Protein AF-A0A2P8CE72-F1 (afdb_monomer_lite)

Sequence (63 aa):
MDRVKLSKEKFEELFGKHTGPLAETDPDLQEMLNRFIFGEVFYHGKLTDKVRELITIVVLTTN

Foldseek 3Di:
DDLLVQLVVQCCVVPNPDADPCCVPPVPVSSVVSSPVRSPVVPPDDDDPVVVVVVVVVVVVVD

pLDDT: mean 93.91, std 4.53, range [64.69, 97.88]

Radius of gyration: 12.1 Å; chains: 1; bounding box: 31×34×22 Å

Structure (mmCIF, N/CA/C/O backbone):
data_AF-A0A2P8CE72-F1
#
_entry.id   AF-A0A2P8CE72-F1
#
loop_
_atom_site.group_PDB
_atom_site.id
_atom_site.type_symbol
_atom_site.label_atom_id
_atom_site.label_alt_id
_atom_site.label_comp_id
_atom_site.label_asym_id
_atom_site.label_entity_id
_atom_site.label_seq_id
_atom_site.pdbx_PDB_ins_code
_atom_site.Cartn_x
_atom_site.Cartn_y
_atom_site.Cartn_z
_atom_site.occupancy
_atom_site.B_iso_or_equiv
_atom_site.auth_seq_id
_atom_site.auth_comp_id
_atom_site.auth_asym_id
_atom_site.auth_atom_id
_atom_site.pdbx_PDB_model_num
ATOM 1 N N . MET A 1 1 ? -8.610 17.872 -3.088 1.00 64.69 1 MET A N 1
ATOM 2 C CA . MET A 1 1 ? -7.542 17.226 -2.296 1.00 64.69 1 MET A CA 1
ATOM 3 C C . MET A 1 1 ? -6.462 16.806 -3.278 1.00 64.69 1 MET A C 1
ATOM 5 O O . MET A 1 1 ? -6.822 16.299 -4.334 1.00 64.69 1 MET A O 1
ATOM 9 N N . ASP A 1 2 ? -5.192 17.101 -3.015 1.00 90.94 2 ASP A N 1
ATOM 10 C CA . ASP A 1 2 ? -4.105 16.739 -3.933 1.00 90.94 2 ASP A CA 1
ATOM 11 C C . ASP A 1 2 ? -3.800 15.239 -3.805 1.00 90.94 2 ASP A C 1
ATOM 13 O O . ASP A 1 2 ? -3.338 14.780 -2.759 1.00 90.94 2 ASP A O 1
ATOM 17 N N . ARG A 1 3 ? -4.085 14.479 -4.869 1.00 91.50 3 ARG A N 1
ATOM 18 C CA . ARG A 1 3 ? -3.874 13.025 -4.930 1.00 91.50 3 ARG A CA 1
ATOM 19 C C . ARG A 1 3 ? -2.412 12.637 -4.739 1.00 91.50 3 ARG A C 1
ATOM 21 O O . ARG A 1 3 ? -2.133 11.596 -4.152 1.00 91.50 3 ARG A O 1
ATOM 28 N N . VAL A 1 4 ? -1.484 13.465 -5.220 1.00 93.88 4 VAL A N 1
ATOM 29 C CA . VAL A 1 4 ? -0.048 13.206 -5.087 1.00 93.88 4 VAL A CA 1
ATOM 30 C C . VAL A 1 4 ? 0.345 13.321 -3.622 1.00 93.88 4 VAL A C 1
ATOM 32 O O . VAL A 1 4 ? 0.982 12.416 -3.086 1.00 93.88 4 VAL A O 1
ATOM 35 N N . LYS A 1 5 ? -0.096 14.388 -2.950 1.00 95.12 5 LYS A N 1
ATOM 36 C CA . LYS A 1 5 ? 0.140 14.572 -1.516 1.00 95.12 5 LYS A CA 1
ATOM 37 C C . LYS A 1 5 ? -0.454 13.428 -0.690 1.00 95.12 5 LYS A C 1
ATOM 39 O O . LYS A 1 5 ? 0.265 12.830 0.102 1.00 95.12 5 LYS A O 1
ATOM 44 N N . LEU A 1 6 ? -1.716 13.081 -0.944 1.00 95.19 6 LEU A N 1
ATOM 45 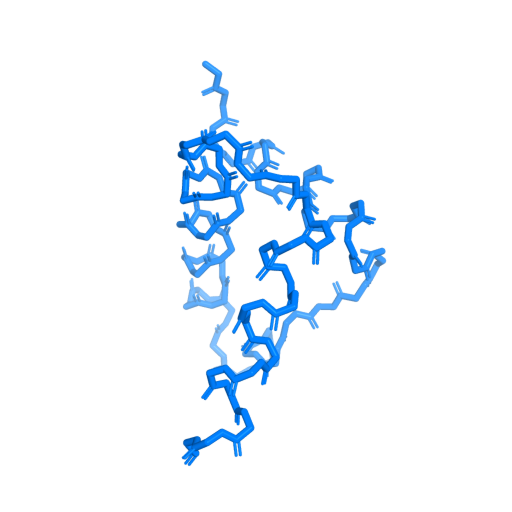C CA . LEU A 1 6 ? -2.397 11.972 -0.273 1.00 95.19 6 LEU A CA 1
ATOM 46 C C . LEU A 1 6 ? -1.643 10.651 -0.413 1.00 95.19 6 LEU A C 1
ATOM 48 O O . LEU A 1 6 ? -1.432 9.953 0.574 1.00 95.19 6 LEU A O 1
ATOM 52 N N . SER A 1 7 ? -1.202 10.334 -1.634 1.00 95.94 7 SER A N 1
ATOM 53 C CA . SER A 1 7 ? -0.468 9.096 -1.884 1.00 95.94 7 SER A CA 1
ATOM 54 C C . SER A 1 7 ? 0.829 9.018 -1.085 1.00 95.94 7 SER A C 1
ATOM 56 O O . SER A 1 7 ? 1.131 7.964 -0.539 1.00 95.94 7 SER A O 1
ATOM 58 N N . LYS A 1 8 ? 1.562 10.132 -0.961 1.00 94.75 8 LYS A N 1
ATOM 59 C CA . LYS A 1 8 ? 2.804 10.197 -0.181 1.00 94.75 8 LYS A CA 1
ATOM 60 C C . LYS A 1 8 ? 2.537 10.010 1.310 1.00 94.75 8 LYS A C 1
ATOM 62 O O . LYS A 1 8 ? 3.187 9.178 1.928 1.00 94.75 8 LYS A O 1
ATOM 67 N N . GLU A 1 9 ? 1.558 10.731 1.857 1.00 95.62 9 GLU A N 1
ATOM 68 C CA . GLU A 1 9 ? 1.189 10.641 3.276 1.00 95.62 9 GLU A CA 1
ATOM 69 C C . GLU A 1 9 ? 0.726 9.228 3.648 1.00 95.62 9 GLU A C 1
ATOM 71 O O . GLU A 1 9 ? 1.192 8.666 4.635 1.00 95.62 9 GLU A O 1
ATOM 76 N N . LYS A 1 10 ? -0.144 8.621 2.831 1.00 95.31 10 LYS A N 1
ATOM 77 C CA . LYS A 1 10 ? -0.655 7.273 3.094 1.00 95.31 10 LYS A CA 1
ATOM 78 C C . LYS A 1 10 ? 0.416 6.197 2.905 1.00 95.31 10 LYS A C 1
ATOM 80 O O . LYS A 1 10 ? 0.459 5.253 3.687 1.00 95.31 10 LYS A O 1
ATOM 85 N N . PHE A 1 11 ? 1.293 6.337 1.911 1.00 95.19 11 PHE A N 1
ATOM 86 C CA . PHE A 1 11 ? 2.409 5.408 1.734 1.00 95.19 11 PHE A CA 1
ATOM 87 C C . PHE A 1 11 ? 3.370 5.463 2.929 1.00 95.19 11 PHE A C 1
ATOM 89 O O . PHE A 1 11 ? 3.748 4.419 3.452 1.00 95.19 11 PHE A O 1
ATOM 96 N N . GLU A 1 12 ? 3.726 6.661 3.401 1.00 95.38 12 GLU A N 1
ATOM 97 C CA . GLU A 1 12 ? 4.599 6.826 4.569 1.00 95.38 12 GLU A CA 1
ATOM 98 C C . GLU A 1 12 ? 3.943 6.317 5.863 1.00 95.38 12 GLU A C 1
ATOM 100 O O . GLU A 1 12 ? 4.616 5.720 6.699 1.00 95.38 12 GLU A O 1
ATOM 105 N N . GLU A 1 13 ? 2.628 6.472 6.023 1.00 94.88 13 GLU A N 1
ATOM 106 C CA . GLU A 1 13 ? 1.888 5.915 7.163 1.00 94.88 13 GLU A CA 1
ATOM 107 C C . GLU A 1 13 ? 1.948 4.379 7.213 1.00 94.88 13 GLU A C 1
ATOM 109 O O . GLU A 1 13 ? 2.121 3.803 8.287 1.00 94.88 13 GLU A O 1
ATOM 114 N N . LEU A 1 14 ? 1.811 3.714 6.062 1.00 94.06 14 LEU A N 1
ATOM 115 C CA . LEU A 1 14 ? 1.745 2.251 5.977 1.00 94.06 14 LEU A CA 1
ATOM 116 C C . LEU A 1 14 ? 3.127 1.591 5.919 1.00 94.06 14 LEU A C 1
ATOM 118 O O . LEU A 1 14 ? 3.326 0.522 6.495 1.00 94.06 14 LEU A O 1
ATOM 122 N N . PHE A 1 15 ? 4.078 2.222 5.229 1.00 92.44 15 PHE A N 1
ATOM 123 C CA . PHE A 1 15 ? 5.376 1.635 4.885 1.00 92.44 15 PHE A CA 1
ATOM 124 C C . PHE A 1 15 ? 6.568 2.497 5.325 1.00 92.44 15 PHE A C 1
ATOM 126 O O . PHE A 1 15 ? 7.710 2.169 5.016 1.00 92.44 15 PHE A O 1
ATOM 133 N N . GLY A 1 16 ? 6.366 3.603 6.041 1.00 93.69 16 GLY A N 1
ATOM 134 C CA . GLY A 1 16 ? 7.457 4.473 6.482 1.00 93.69 16 GLY A CA 1
ATOM 135 C C . GLY A 1 16 ? 8.294 5.013 5.318 1.00 93.69 16 GLY A C 1
ATOM 136 O O . GLY A 1 16 ? 7.779 5.386 4.268 1.00 93.69 16 GLY A O 1
ATOM 137 N N . LYS A 1 17 ? 9.620 5.040 5.496 1.00 90.56 17 LYS A N 1
ATOM 138 C CA . LYS A 1 17 ? 10.576 5.558 4.497 1.00 90.56 17 LYS A CA 1
ATOM 139 C C . LYS A 1 17 ? 11.032 4.511 3.474 1.00 90.56 17 LYS A C 1
ATOM 141 O O . LYS A 1 17 ? 12.086 4.680 2.862 1.00 90.56 17 LYS A O 1
ATOM 146 N N . HIS A 1 18 ? 10.289 3.417 3.323 1.00 89.81 18 HIS A N 1
ATOM 147 C CA . HIS A 1 18 ? 10.577 2.422 2.297 1.00 89.81 18 HIS A CA 1
ATOM 148 C C . HIS A 1 18 ? 10.238 2.957 0.899 1.00 89.81 18 HIS A C 1
ATOM 150 O O . HIS A 1 18 ? 9.472 3.904 0.733 1.00 89.81 18 HIS A O 1
ATOM 156 N N . THR A 1 19 ? 10.824 2.343 -0.121 1.00 87.81 19 THR A N 1
ATOM 157 C CA . THR A 1 19 ? 10.476 2.563 -1.524 1.00 87.81 19 THR A CA 1
ATOM 158 C C . THR A 1 19 ? 9.893 1.279 -2.093 1.00 87.81 19 THR A C 1
ATOM 160 O O . THR A 1 19 ? 10.195 0.181 -1.623 1.00 87.81 19 THR A O 1
ATOM 163 N N . GLY A 1 20 ? 9.000 1.411 -3.072 1.00 88.06 20 GLY A N 1
ATOM 164 C CA . GLY A 1 20 ? 8.423 0.239 -3.717 1.00 88.06 20 GLY A CA 1
ATOM 165 C C . GLY A 1 20 ? 9.438 -0.501 -4.600 1.00 88.06 20 GLY A C 1
ATOM 166 O O . GLY A 1 20 ? 10.479 0.057 -4.955 1.00 88.06 20 GLY A O 1
ATOM 167 N N . PRO A 1 21 ? 9.136 -1.753 -4.976 1.00 89.44 21 PRO A N 1
ATOM 168 C CA . PRO A 1 21 ? 10.076 -2.661 -5.637 1.00 89.44 21 PRO A CA 1
ATOM 169 C C . PRO A 1 21 ? 10.531 -2.191 -7.023 1.00 89.44 21 PRO A C 1
ATOM 171 O O . PRO A 1 21 ? 11.563 -2.642 -7.508 1.00 89.44 21 PRO A O 1
ATOM 174 N N . LEU A 1 22 ? 9.777 -1.296 -7.665 1.00 93.56 22 LEU A N 1
ATOM 175 C CA . LEU A 1 22 ? 10.100 -0.768 -8.988 1.00 93.56 22 LEU A CA 1
ATOM 176 C C . LEU A 1 22 ? 10.895 0.539 -8.921 1.00 93.56 22 LEU A C 1
ATOM 178 O O . LEU A 1 22 ? 11.279 1.059 -9.956 1.00 93.56 22 LEU A O 1
ATOM 182 N N . ALA A 1 23 ? 11.188 1.075 -7.732 1.00 93.12 23 ALA A N 1
ATOM 183 C CA . ALA A 1 23 ? 11.863 2.367 -7.607 1.00 93.12 23 ALA A CA 1
ATOM 184 C C . ALA A 1 23 ? 13.245 2.419 -8.289 1.00 93.12 23 ALA A C 1
ATOM 186 O O . AL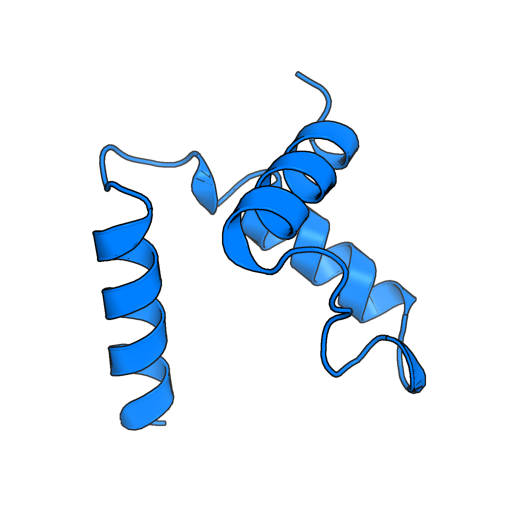A A 1 23 ? 13.651 3.486 -8.741 1.00 93.12 23 ALA A O 1
ATOM 187 N N . GLU A 1 24 ? 13.957 1.291 -8.367 1.00 94.75 24 GLU A N 1
ATOM 188 C CA . GLU A 1 24 ? 15.276 1.212 -9.012 1.00 94.75 24 GLU A CA 1
ATOM 189 C C . GLU A 1 24 ? 15.200 0.911 -10.514 1.00 94.75 24 GLU A C 1
ATOM 191 O O . GLU A 1 24 ? 16.059 1.351 -11.275 1.00 94.75 24 GLU A O 1
ATOM 196 N N . THR A 1 25 ? 14.193 0.151 -10.947 1.00 97.38 25 THR A N 1
ATOM 197 C CA . THR A 1 25 ? 14.099 -0.376 -12.317 1.00 97.38 25 THR A CA 1
ATOM 198 C C . THR A 1 25 ? 13.148 0.422 -13.204 1.00 97.38 25 THR A C 1
ATOM 200 O O . THR A 1 25 ? 13.416 0.567 -14.394 1.00 97.38 25 THR A O 1
ATOM 203 N N . ASP A 1 26 ? 12.062 0.946 -12.636 1.00 97.25 26 ASP A N 1
ATOM 204 C CA . ASP A 1 26 ? 11.042 1.750 -13.310 1.00 97.25 26 ASP A CA 1
ATOM 205 C C . ASP A 1 26 ? 10.365 2.726 -12.313 1.00 97.25 26 ASP A C 1
ATOM 207 O O . ASP A 1 26 ? 9.269 2.468 -11.790 1.00 97.25 26 ASP A O 1
ATOM 211 N N . PRO A 1 27 ? 11.033 3.850 -11.989 1.00 95.62 27 PRO A N 1
ATOM 212 C CA . PRO A 1 27 ? 10.532 4.818 -11.014 1.00 95.62 27 PRO A CA 1
ATOM 213 C C . PRO A 1 27 ? 9.237 5.508 -11.462 1.00 95.62 27 PRO A C 1
ATOM 215 O O . PRO A 1 27 ? 8.416 5.863 -10.612 1.00 95.62 27 PRO A O 1
ATOM 218 N N . ASP A 1 28 ? 9.023 5.660 -12.771 1.00 96.44 28 ASP A N 1
ATOM 219 C CA . ASP A 1 28 ? 7.814 6.276 -13.321 1.00 96.44 28 ASP A CA 1
ATOM 220 C C . ASP A 1 28 ? 6.601 5.371 -13.084 1.00 96.44 28 ASP A C 1
ATOM 222 O O . ASP A 1 28 ? 5.560 5.826 -12.591 1.00 96.44 28 ASP A O 1
ATOM 226 N N . LEU A 1 29 ? 6.741 4.067 -13.345 1.00 96.31 29 LEU A N 1
ATOM 227 C CA . LEU A 1 29 ? 5.702 3.090 -13.036 1.00 96.31 29 LEU A CA 1
ATOM 228 C C . LEU A 1 29 ? 5.454 2.995 -11.527 1.00 96.31 29 LEU A C 1
ATOM 230 O O . LEU A 1 29 ? 4.297 2.961 -11.100 1.00 96.31 29 LEU A O 1
ATOM 234 N N . GLN A 1 30 ? 6.511 3.006 -10.709 1.00 95.69 30 GLN A N 1
ATOM 235 C CA . GLN A 1 30 ? 6.383 3.014 -9.249 1.00 95.69 30 GLN A CA 1
ATOM 236 C C . GLN A 1 30 ? 5.586 4.229 -8.753 1.00 95.69 30 GLN A C 1
ATOM 238 O O . GLN A 1 30 ? 4.723 4.097 -7.878 1.00 95.69 30 GLN A O 1
ATOM 243 N N . GLU A 1 31 ? 5.850 5.413 -9.305 1.00 95.06 31 GLU A N 1
ATOM 244 C CA . GLU A 1 31 ? 5.124 6.628 -8.957 1.00 95.06 31 GLU A CA 1
ATOM 245 C C . GLU A 1 31 ? 3.658 6.557 -9.407 1.00 95.06 31 GLU A C 1
ATOM 247 O O . GLU A 1 31 ? 2.755 6.918 -8.643 1.00 95.06 31 GLU A O 1
ATOM 252 N N . MET A 1 32 ? 3.401 6.055 -10.615 1.00 96.06 32 MET A N 1
ATOM 253 C CA . MET A 1 32 ? 2.047 5.898 -11.141 1.00 96.06 32 MET A CA 1
ATOM 254 C C . MET A 1 32 ? 1.218 4.930 -10.282 1.00 96.06 32 MET A C 1
ATOM 256 O O . MET A 1 32 ? 0.084 5.252 -9.914 1.00 96.06 32 MET A O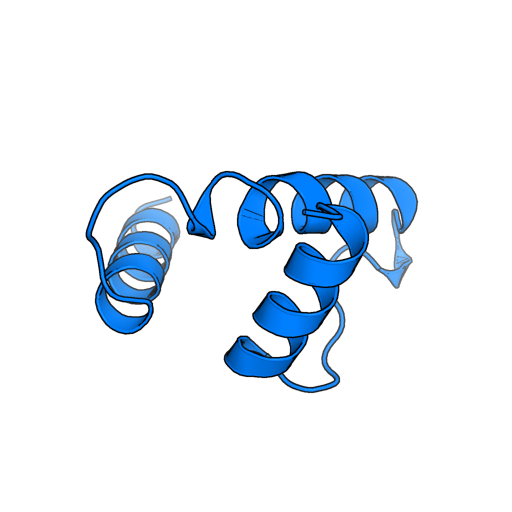 1
ATOM 260 N N . LEU A 1 33 ? 1.808 3.799 -9.879 1.00 95.38 33 LEU A N 1
ATOM 261 C CA . LEU A 1 33 ? 1.207 2.832 -8.956 1.00 95.38 33 LEU A CA 1
ATOM 262 C C . LEU A 1 33 ? 0.875 3.472 -7.609 1.00 95.38 33 LEU A C 1
ATOM 264 O O . LEU A 1 33 ? -0.260 3.362 -7.144 1.00 95.38 33 LEU A O 1
ATOM 268 N N . ASN A 1 34 ? 1.824 4.193 -7.007 1.00 95.25 34 ASN A N 1
ATOM 269 C CA . ASN A 1 34 ? 1.608 4.827 -5.709 1.00 95.25 34 ASN A CA 1
ATOM 270 C C . ASN A 1 34 ? 0.470 5.858 -5.761 1.00 95.25 34 ASN A C 1
ATOM 272 O O . ASN A 1 34 ? -0.414 5.858 -4.902 1.00 95.25 34 ASN A O 1
ATOM 276 N N . ARG A 1 35 ? 0.443 6.709 -6.793 1.00 95.81 35 ARG A N 1
ATOM 277 C CA . ARG A 1 35 ? -0.603 7.730 -6.980 1.00 95.81 35 ARG A CA 1
ATOM 278 C C . ARG A 1 35 ? -1.982 7.126 -7.241 1.00 95.81 35 ARG A C 1
ATOM 280 O O . ARG A 1 35 ? -2.992 7.722 -6.856 1.00 95.81 35 ARG A O 1
ATOM 287 N N . PHE A 1 36 ? -2.045 5.977 -7.906 1.00 96.06 36 PHE A N 1
ATOM 288 C CA . PHE A 1 36 ? -3.301 5.281 -8.163 1.00 96.06 36 PHE A CA 1
ATOM 289 C C . PHE A 1 36 ? -3.809 4.559 -6.911 1.00 96.06 36 PHE A C 1
ATOM 291 O O . PHE A 1 36 ? -4.920 4.824 -6.450 1.00 96.06 36 PHE A O 1
ATOM 298 N N . ILE A 1 37 ? -2.976 3.709 -6.310 1.00 95.19 37 ILE A N 1
ATOM 299 C CA . ILE A 1 37 ? -3.353 2.902 -5.148 1.00 95.19 37 ILE A CA 1
ATOM 300 C C . ILE A 1 37 ? -3.609 3.813 -3.949 1.00 95.19 37 ILE A C 1
ATOM 302 O O . ILE A 1 37 ? -4.734 3.876 -3.458 1.00 95.19 37 ILE A O 1
ATOM 306 N N . PHE A 1 38 ? -2.601 4.569 -3.516 1.00 95.56 38 PHE A N 1
ATOM 307 C CA . PHE A 1 38 ? -2.640 5.329 -2.263 1.00 95.56 38 PHE A CA 1
ATOM 308 C C . PHE A 1 38 ? -3.206 6.736 -2.413 1.00 95.56 38 PHE A C 1
ATOM 310 O O . PHE A 1 38 ? -3.526 7.355 -1.411 1.00 95.56 38 PHE A O 1
ATOM 317 N N . GLY A 1 39 ? -3.336 7.257 -3.635 1.00 95.44 39 GLY A N 1
ATOM 318 C CA . GLY A 1 39 ? -3.934 8.571 -3.895 1.00 95.44 39 GLY A CA 1
ATOM 319 C C . GLY A 1 39 ? -5.414 8.529 -4.287 1.00 95.44 39 GLY A C 1
ATOM 320 O O . GLY A 1 39 ? -6.045 9.584 -4.347 1.00 95.44 39 GLY A O 1
ATOM 321 N N . GLU A 1 40 ? -5.973 7.349 -4.580 1.00 94.56 40 GLU A N 1
ATOM 322 C CA . GLU A 1 40 ? -7.353 7.205 -5.067 1.00 94.56 40 GLU A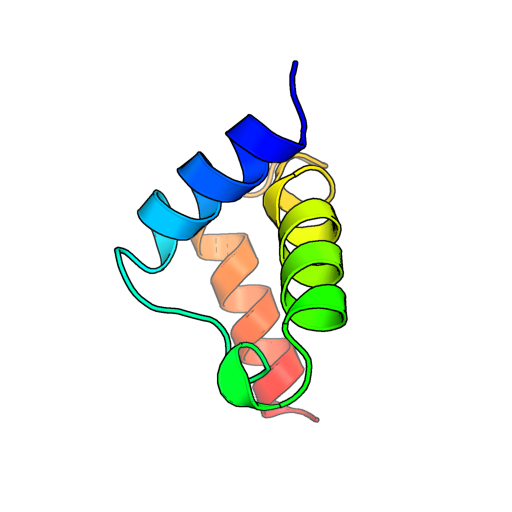 CA 1
ATOM 323 C C . GLU A 1 40 ? -8.055 5.944 -4.537 1.00 94.56 40 GLU A C 1
ATOM 325 O O . GLU A 1 40 ? -9.050 6.061 -3.814 1.00 94.56 40 GLU A O 1
ATOM 330 N N . VAL A 1 41 ? -7.543 4.745 -4.849 1.00 94.38 41 VAL A N 1
ATOM 331 C CA . VAL A 1 41 ? -8.200 3.465 -4.503 1.00 94.38 41 VAL A CA 1
ATOM 332 C C . VAL A 1 41 ? -8.311 3.275 -2.988 1.00 94.38 41 VAL A C 1
ATOM 334 O O . VAL A 1 41 ? -9.341 2.823 -2.483 1.00 94.38 41 VAL A O 1
ATOM 337 N N . PHE A 1 42 ? -7.286 3.679 -2.239 1.00 94.19 42 PHE A N 1
ATOM 338 C CA . PHE A 1 42 ? -7.241 3.541 -0.783 1.00 94.19 42 PHE A CA 1
ATOM 339 C C . PHE A 1 42 ? -8.346 4.319 -0.060 1.00 94.19 42 PHE A C 1
ATOM 341 O O . PHE A 1 42 ? -8.778 3.925 1.021 1.00 94.19 42 PHE A O 1
ATOM 348 N N . TYR A 1 43 ? -8.850 5.390 -0.674 1.00 92.62 43 TYR A N 1
ATOM 349 C CA . TYR A 1 43 ? -9.908 6.228 -0.109 1.00 92.62 43 TYR A CA 1
ATOM 350 C C . TYR A 1 43 ? -11.313 5.829 -0.574 1.00 92.62 43 TYR A C 1
ATOM 352 O O . TYR A 1 43 ? -12.299 6.414 -0.128 1.00 92.62 43 TYR A O 1
ATOM 360 N N . HIS A 1 44 ? -11.438 4.824 -1.445 1.00 93.00 44 HIS A N 1
ATOM 361 C CA . HIS A 1 44 ? -12.734 4.321 -1.891 1.00 93.00 44 HIS A CA 1
ATOM 362 C C . HIS A 1 44 ? -13.328 3.315 -0.903 1.00 93.00 44 HIS A C 1
ATOM 364 O O . HIS A 1 44 ? -12.693 2.320 -0.557 1.00 93.00 44 HIS A O 1
ATOM 370 N N . GLY A 1 45 ? -14.580 3.526 -0.492 1.00 92.62 45 GLY A N 1
ATOM 371 C CA . GLY A 1 45 ? -15.310 2.623 0.404 1.00 92.62 45 GLY A CA 1
ATOM 372 C C . GLY A 1 45 ? -15.046 2.869 1.895 1.00 92.62 45 GLY A C 1
ATOM 373 O O . GLY A 1 45 ? -14.440 3.863 2.280 1.00 92.62 45 GLY A O 1
ATOM 374 N N . LYS A 1 46 ? -15.544 1.966 2.749 1.00 94.25 46 LYS A N 1
ATOM 375 C CA . LYS A 1 46 ? -15.562 2.127 4.220 1.00 94.25 46 LYS A CA 1
ATOM 376 C C . LYS A 1 46 ? -14.633 1.159 4.967 1.00 94.25 46 LYS A C 1
ATOM 378 O O . LYS A 1 46 ? -14.801 0.956 6.166 1.00 94.25 46 LYS A O 1
ATOM 383 N N . LEU A 1 47 ? -13.695 0.523 4.264 1.00 95.50 47 LEU A N 1
ATOM 384 C CA . LEU A 1 47 ? -12.755 -0.418 4.874 1.00 95.50 47 LEU A CA 1
ATOM 385 C C . LEU A 1 47 ? -11.641 0.325 5.607 1.00 95.50 47 LEU A C 1
ATOM 387 O O . LEU A 1 47 ? -11.111 1.312 5.092 1.00 95.50 47 LEU A O 1
ATOM 391 N N . THR A 1 48 ? -11.280 -0.191 6.781 1.00 95.56 48 THR A N 1
ATOM 392 C CA . THR A 1 48 ? -10.109 0.265 7.531 1.00 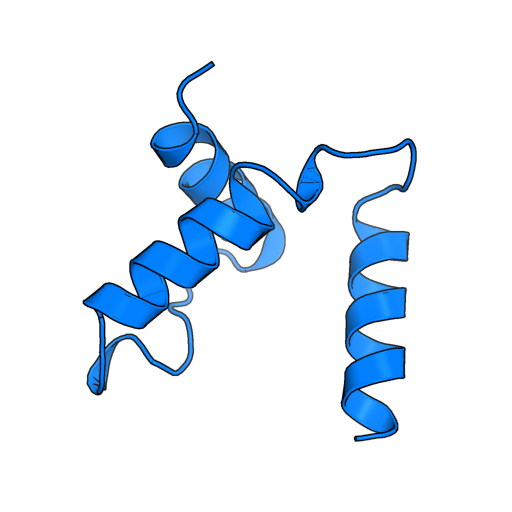95.56 48 THR A CA 1
ATOM 393 C C . THR A 1 48 ? -8.827 -0.203 6.849 1.00 95.56 48 THR A C 1
ATOM 395 O O . THR A 1 48 ? -8.815 -1.240 6.181 1.00 95.56 48 THR A O 1
ATOM 398 N N . ASP A 1 49 ? -7.736 0.522 7.073 1.00 94.69 49 ASP A N 1
ATOM 399 C CA . ASP A 1 49 ? -6.424 0.235 6.483 1.00 94.69 49 ASP A CA 1
ATOM 400 C C . ASP A 1 49 ? -5.974 -1.205 6.779 1.00 94.69 49 ASP A C 1
ATOM 402 O O . ASP A 1 49 ? -5.583 -1.934 5.874 1.00 94.69 49 ASP A O 1
ATOM 406 N N . LYS A 1 50 ? -6.180 -1.686 8.015 1.00 95.25 50 LYS A N 1
ATOM 407 C CA . LYS A 1 50 ? -5.886 -3.079 8.400 1.00 95.25 50 LYS A CA 1
ATOM 408 C C . LYS A 1 50 ? -6.623 -4.114 7.546 1.00 95.25 50 LYS A C 1
ATOM 410 O O . LYS A 1 50 ? -6.047 -5.139 7.199 1.00 95.25 50 LYS A O 1
ATOM 415 N N . VAL A 1 51 ? -7.899 -3.875 7.239 1.00 96.69 51 VAL A N 1
ATOM 416 C CA . VAL A 1 51 ? -8.698 -4.811 6.432 1.00 96.69 51 VAL A CA 1
ATOM 417 C C . VAL A 1 51 ? -8.281 -4.747 4.964 1.00 96.69 51 VAL A C 1
ATOM 419 O O . VAL A 1 51 ? -8.237 -5.788 4.315 1.00 96.69 51 VAL A O 1
ATOM 422 N N . ARG A 1 52 ? -7.930 -3.563 4.446 1.00 96.31 52 ARG A N 1
ATOM 423 C CA . ARG A 1 52 ? -7.400 -3.416 3.080 1.00 96.31 52 ARG A CA 1
ATOM 424 C C . ARG A 1 52 ? -6.103 -4.189 2.903 1.00 96.31 52 ARG A C 1
ATOM 426 O O . ARG A 1 52 ? -6.021 -5.005 1.996 1.00 96.31 52 ARG A O 1
ATOM 433 N N . GLU A 1 53 ? -5.147 -4.000 3.808 1.00 94.69 53 GLU A N 1
ATOM 434 C CA . GLU A 1 53 ? -3.865 -4.704 3.738 1.00 94.69 53 GLU A CA 1
ATOM 435 C C . GLU A 1 53 ? -4.028 -6.216 3.915 1.00 94.69 53 GLU A C 1
ATOM 437 O O . GLU A 1 53 ? -3.392 -6.988 3.202 1.00 94.69 53 GLU A O 1
ATOM 442 N N . LEU A 1 54 ? -4.941 -6.668 4.784 1.00 96.56 54 LEU A N 1
ATOM 443 C CA . LEU A 1 54 ? -5.255 -8.094 4.894 1.00 96.56 54 LEU A CA 1
ATOM 444 C C . LEU A 1 54 ? -5.777 -8.665 3.567 1.00 96.56 54 LEU A C 1
ATOM 446 O O . LEU A 1 54 ? -5.340 -9.738 3.158 1.00 96.56 54 LEU A O 1
ATOM 450 N N . ILE A 1 55 ? -6.681 -7.955 2.883 1.00 95.50 55 ILE A N 1
ATOM 451 C CA . ILE A 1 55 ? -7.173 -8.363 1.558 1.00 95.50 55 ILE A CA 1
ATOM 452 C C . ILE A 1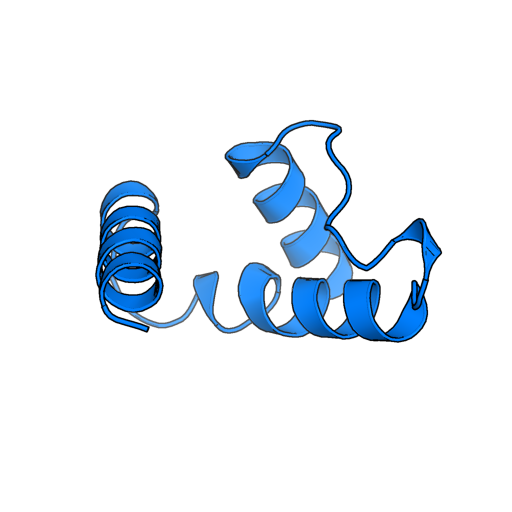 55 ? -6.016 -8.410 0.555 1.00 95.50 55 ILE A C 1
ATOM 454 O O . ILE A 1 55 ? -5.891 -9.401 -0.161 1.00 95.50 55 ILE A O 1
ATOM 458 N N . THR A 1 56 ? -5.153 -7.389 0.534 1.00 94.38 56 THR A N 1
ATOM 459 C CA . THR A 1 56 ? -3.962 -7.354 -0.328 1.00 94.38 56 THR A CA 1
ATOM 460 C C . THR A 1 56 ? -3.088 -8.588 -0.106 1.00 94.38 56 THR A C 1
ATOM 462 O O . THR A 1 56 ? -2.768 -9.286 -1.065 1.00 94.38 56 THR A O 1
ATOM 465 N N . ILE A 1 57 ? -2.763 -8.920 1.147 1.00 96.06 57 ILE A N 1
ATOM 466 C CA . ILE A 1 57 ? -1.941 -10.091 1.488 1.00 96.06 57 ILE A CA 1
ATOM 467 C C . ILE A 1 57 ? -2.615 -11.390 1.041 1.00 96.06 57 ILE A C 1
ATOM 469 O O . ILE A 1 57 ? -1.959 -12.234 0.435 1.00 96.06 57 ILE A O 1
ATOM 473 N N . VAL A 1 58 ? -3.913 -11.563 1.309 1.00 97.88 58 VAL A N 1
ATOM 474 C CA . VAL A 1 58 ? -4.660 -12.770 0.912 1.00 97.88 58 VAL A CA 1
ATOM 475 C C . VAL A 1 58 ? -4.616 -12.967 -0.601 1.00 97.88 58 VAL A C 1
ATOM 477 O O . VAL A 1 58 ? -4.285 -14.058 -1.057 1.00 97.88 58 VAL A O 1
ATOM 480 N N . VAL A 1 59 ? -4.887 -11.914 -1.376 1.00 97.19 59 VAL A N 1
ATOM 481 C CA . VAL A 1 59 ? -4.878 -11.977 -2.845 1.00 97.19 59 VAL A CA 1
ATOM 482 C C . VAL A 1 59 ? -3.477 -12.285 -3.380 1.00 97.19 59 VAL A C 1
ATOM 484 O O . VAL A 1 59 ? -3.336 -13.117 -4.273 1.00 97.19 59 VAL A O 1
ATOM 487 N N . LEU A 1 60 ? -2.440 -11.658 -2.817 1.00 95.50 60 LEU A N 1
ATOM 488 C CA . LEU A 1 60 ? -1.047 -11.909 -3.203 1.00 95.50 60 LEU A CA 1
ATOM 489 C C . LEU A 1 60 ? -0.539 -13.291 -2.777 1.00 95.50 60 LEU A C 1
ATOM 491 O O . LEU A 1 60 ? 0.408 -13.786 -3.364 1.00 95.50 60 LEU A O 1
ATOM 495 N N . THR A 1 61 ? -1.143 -13.917 -1.767 1.00 97.00 61 THR A N 1
ATOM 496 C CA . THR A 1 61 ? -0.756 -15.268 -1.326 1.00 97.00 61 THR A CA 1
ATOM 497 C C . THR A 1 61 ? -1.283 -16.343 -2.277 1.00 97.00 61 THR A C 1
ATOM 499 O O . THR A 1 61 ? -0.700 -17.418 -2.385 1.00 97.00 61 THR A O 1
ATOM 502 N N . THR A 1 62 ? -2.408 -16.083 -2.946 1.00 95.38 62 THR A N 1
ATOM 503 C CA . THR A 1 62 ? -3.039 -17.037 -3.868 1.00 95.38 62 THR A CA 1
ATOM 504 C C . THR A 1 62 ? -2.542 -16.946 -5.311 1.00 95.38 62 THR A C 1
ATOM 506 O O . THR A 1 62 ? -2.855 -17.844 -6.091 1.00 95.38 62 THR A O 1
ATOM 509 N N . ASN A 1 63 ? -1.819 -15.878 -5.663 1.00 82.31 63 ASN A N 1
ATOM 510 C CA . ASN A 1 63 ? -1.298 -15.604 -7.009 1.00 82.31 63 ASN A CA 1
ATOM 511 C C . ASN A 1 63 ? 0.207 -15.856 -7.077 1.00 82.31 63 ASN A C 1
ATOM 513 O O . ASN A 1 63 ? 0.650 -16.395 -8.114 1.00 82.31 63 ASN A O 1
#

Secondary structure (DSSP, 8-state):
--HHHHHHHHHHHHHTT---TTTTT-HHHHHHHHHHHTTTGGGSSS--HHHHHHHHHHHHHH-

Organism: NCBI:txid1541063

InterPro domains:
  IPR003779 Alkyl hydroperoxide reductase AhpD/CMD-like [PF02627] (27-63)
  IPR029032 AhpD-like [G3DSA:1.20.1290.10] (2-63)
  IPR029032 AhpD-like [SSF69118] (1-62)